Protein AF-A0A8D8QTE1-F1 (afdb_monomer)

Secondary structure (DSSP, 8-state):
------TTTTHHHHHHHHHHHHHHHHTTHHHHHHHHHTT---TT---TT---STT-EEEEE--SHHHHHHHHHHHHTT-SEEEEE-SS--TTHHHHTEEE--HHHHHHH-SEEEE-PPPSTTTTT-B-HHHHHHS-TT-EEEE-S-GGGB-HHHHHHHHHTTSSSEEEE-

Foldseek 3Di:
DDDDDPPQPCLLVLLVVQVVLVQCLLVVVVVQVVCVVVVNDDPPPPPVQRDALAQFEEEEEECDSNNLSNLVVSVVSNHNAAEYEDPDDDPSVVVSNYHYDDLLCRQQRGQEYEYDDEDDPVQFQCAPLNSLQNHQLNHEYEYPHDPRNHPVVSVVVCVVVSVYNYYGYD

Sequence (170 aa):
IRVGSVGDCQSDAVAEFNIGLAIAVSRRFQQARGLMLRGNWSPYHKYDDILSLNSATVGIVGLGNIGLATAHLLKAHKVSRIMYTSRQVKPEATDLGAELVPLDTLCTESDFIFITCALNKDTEGLVGRKQISLMKPSAILINTSRGGLIDQDALIEALRKKKIGGAGLD

Mean predicted aligned error: 3.77 Å

Solvent-accessible surface area (backbone atoms only — not comparable to full-atom values): 9285 Å² total; per-residue (Å²): 136,90,86,87,77,81,79,67,84,55,24,60,64,53,18,54,47,53,54,52,41,52,50,40,54,40,66,38,45,68,60,54,49,58,32,45,77,69,69,58,70,62,98,76,72,76,65,90,78,61,62,56,62,55,61,26,32,34,19,31,41,23,71,44,70,38,27,48,45,30,48,55,54,43,55,74,47,46,37,65,42,44,36,30,28,63,100,59,90,57,77,74,30,60,87,69,64,40,41,84,46,57,66,64,56,36,33,46,63,20,43,34,36,38,39,45,42,77,78,46,91,88,30,52,38,62,48,22,58,69,40,59,69,43,29,33,51,71,15,34,41,35,36,72,53,57,75,61,30,38,34,59,69,46,49,52,51,31,52,76,68,54,42,31,57,46,71,37,80,108

Structure (mmCIF, N/CA/C/O backbone):
data_AF-A0A8D8QTE1-F1
#
_entry.id   AF-A0A8D8QTE1-F1
#
loop_
_atom_site.group_PDB
_atom_site.id
_atom_site.type_symbol
_atom_site.label_atom_id
_atom_site.label_alt_id
_atom_site.label_comp_id
_atom_site.label_asym_id
_atom_site.label_entity_id
_atom_site.label_seq_id
_atom_site.pdbx_PDB_ins_code
_atom_site.Cartn_x
_atom_site.Cartn_y
_atom_site.Cartn_z
_atom_site.occupancy
_atom_site.B_iso_or_equiv
_atom_site.auth_seq_id
_atom_site.auth_comp_id
_atom_site.auth_asym_id
_atom_site.auth_atom_id
_atom_site.pdbx_PDB_model_num
ATOM 1 N N . ILE A 1 1 ? -4.760 -27.960 24.331 1.00 82.56 1 ILE A N 1
ATOM 2 C CA . ILE A 1 1 ? -3.592 -27.859 23.418 1.00 82.56 1 ILE A CA 1
ATOM 3 C C . ILE A 1 1 ? -3.032 -26.447 23.563 1.00 82.56 1 ILE A C 1
ATOM 5 O O . ILE A 1 1 ? -3.833 -25.522 23.596 1.00 82.56 1 ILE A O 1
ATOM 9 N N . ARG A 1 2 ? -1.714 -26.271 23.742 1.00 88.06 2 ARG A N 1
ATOM 10 C CA . ARG A 1 2 ? -1.080 -24.937 23.796 1.00 88.06 2 ARG A CA 1
ATOM 11 C C . ARG A 1 2 ? -0.681 -24.508 22.383 1.00 88.06 2 ARG A C 1
ATOM 13 O O . ARG A 1 2 ? -0.224 -25.349 21.617 1.00 88.06 2 ARG A O 1
ATOM 20 N N . VAL A 1 3 ? -0.856 -23.229 22.062 1.00 89.56 3 VAL A N 1
ATOM 21 C CA . VAL A 1 3 ? -0.505 -22.633 20.763 1.00 89.56 3 VAL A CA 1
ATOM 22 C C . VAL A 1 3 ? 0.523 -21.532 21.006 1.00 89.56 3 VAL A C 1
ATOM 24 O O . VAL A 1 3 ? 0.332 -20.712 21.901 1.00 89.56 3 VAL A O 1
ATOM 27 N N . GLY A 1 4 ? 1.613 -21.540 20.238 1.00 87.06 4 GLY A N 1
ATOM 28 C CA . GLY A 1 4 ? 2.661 -20.519 20.272 1.00 87.06 4 GLY A CA 1
ATOM 29 C C . GLY A 1 4 ? 2.748 -19.774 18.941 1.00 87.06 4 GLY A C 1
ATOM 30 O O . GLY A 1 4 ? 2.497 -20.357 17.889 1.00 87.06 4 GLY A O 1
ATOM 31 N N . SER A 1 5 ? 3.104 -18.493 19.002 1.00 88.69 5 SER A N 1
ATOM 32 C CA . SER A 1 5 ? 3.388 -17.636 17.848 1.00 88.69 5 SER A CA 1
ATOM 33 C C . SER A 1 5 ? 4.719 -16.926 18.077 1.00 88.69 5 SER A C 1
ATOM 35 O O . SER A 1 5 ? 5.081 -16.658 19.222 1.00 88.69 5 SER A O 1
ATOM 37 N N . VAL A 1 6 ? 5.428 -16.606 16.995 1.00 83.62 6 VAL A N 1
ATOM 38 C CA . VAL A 1 6 ? 6.679 -15.827 17.030 1.00 83.62 6 VAL A CA 1
ATOM 39 C C . VAL A 1 6 ? 6.448 -14.337 17.317 1.00 83.62 6 VAL A C 1
ATOM 41 O O . VAL A 1 6 ? 7.405 -13.591 17.502 1.00 83.62 6 VAL A O 1
ATOM 44 N N . GLY A 1 7 ? 5.182 -13.912 17.398 1.00 84.25 7 GLY A N 1
ATOM 45 C CA . GLY A 1 7 ? 4.810 -12.544 17.743 1.00 84.25 7 GLY A CA 1
ATOM 46 C C . GLY A 1 7 ? 5.399 -11.543 16.753 1.00 84.25 7 GLY A C 1
ATOM 47 O O . GLY A 1 7 ? 5.206 -11.676 15.545 1.00 84.25 7 GLY A O 1
ATOM 48 N N . ASP A 1 8 ? 6.131 -10.567 17.283 1.00 84.38 8 ASP A N 1
ATOM 49 C CA . ASP A 1 8 ? 6.482 -9.344 16.561 1.00 84.38 8 ASP A CA 1
ATOM 50 C C . ASP A 1 8 ? 7.909 -9.317 16.010 1.00 84.38 8 ASP A C 1
ATOM 52 O O . ASP A 1 8 ? 8.275 -8.345 15.351 1.00 84.38 8 ASP A O 1
ATOM 56 N N . CYS A 1 9 ? 8.710 -10.369 16.223 1.00 88.31 9 CYS A N 1
ATOM 57 C CA . CYS A 1 9 ? 10.136 -10.363 15.872 1.00 88.31 9 CYS A CA 1
ATOM 58 C C . CYS A 1 9 ? 10.414 -10.201 14.367 1.00 88.31 9 CYS A C 1
ATOM 60 O O . CYS A 1 9 ? 11.526 -9.852 13.989 1.00 88.31 9 CYS A O 1
ATOM 62 N N . GLN A 1 10 ? 9.407 -10.432 13.518 1.00 89.94 10 GLN A N 1
ATOM 63 C CA . GLN A 1 10 ? 9.507 -10.305 12.062 1.00 89.94 10 GLN A CA 1
ATOM 64 C C . GLN A 1 10 ? 8.997 -8.954 11.534 1.00 89.94 10 GLN A C 1
ATOM 66 O O . GLN A 1 10 ? 9.023 -8.736 10.324 1.00 89.94 10 GLN A O 1
ATOM 71 N N . SER A 1 11 ? 8.502 -8.060 12.400 1.00 94.25 11 SER A N 1
ATOM 72 C CA . SER A 1 11 ? 7.768 -6.864 11.958 1.00 94.25 11 SER A CA 1
ATOM 73 C C . SER A 1 11 ? 8.608 -5.939 11.079 1.00 94.25 11 SER A C 1
ATOM 75 O O . SER A 1 11 ? 8.130 -5.509 10.029 1.00 94.25 11 SER A O 1
ATOM 77 N N . ASP A 1 12 ? 9.863 -5.695 11.463 1.00 95.69 12 ASP A N 1
ATOM 78 C CA . ASP A 1 12 ? 10.775 -4.821 10.718 1.00 95.69 12 ASP A CA 1
ATOM 79 C C . ASP A 1 12 ? 11.162 -5.429 9.368 1.00 95.69 12 ASP A C 1
ATOM 81 O O . ASP A 1 12 ? 11.091 -4.754 8.345 1.00 95.69 12 ASP A O 1
ATOM 85 N N . ALA A 1 13 ? 11.464 -6.731 9.330 1.00 97.00 13 ALA A N 1
ATOM 86 C CA . ALA A 1 13 ? 11.806 -7.425 8.090 1.00 97.00 13 ALA A CA 1
ATOM 87 C C . ALA A 1 13 ? 10.652 -7.390 7.070 1.00 97.00 13 ALA A C 1
ATOM 89 O O . ALA A 1 13 ? 10.872 -7.153 5.882 1.00 97.00 13 ALA A O 1
ATOM 90 N N . VAL A 1 14 ? 9.406 -7.580 7.523 1.00 97.25 14 VAL A N 1
ATOM 91 C CA . VAL A 1 14 ? 8.227 -7.476 6.643 1.00 97.25 14 VAL A CA 1
ATOM 92 C C . VAL A 1 14 ? 7.987 -6.025 6.213 1.00 97.25 14 VAL A C 1
ATOM 94 O O . VAL A 1 14 ? 7.615 -5.776 5.066 1.00 97.25 14 VAL A O 1
ATOM 97 N N . ALA A 1 15 ? 8.230 -5.050 7.093 1.00 97.94 15 ALA A N 1
ATOM 98 C CA . ALA A 1 15 ? 8.129 -3.636 6.746 1.00 97.94 15 ALA A CA 1
ATOM 99 C C . ALA A 1 15 ? 9.162 -3.220 5.685 1.00 97.94 15 ALA A C 1
ATOM 101 O O . ALA A 1 15 ? 8.803 -2.552 4.717 1.00 97.94 15 ALA A O 1
ATOM 102 N N . GLU A 1 16 ? 10.416 -3.657 5.801 1.00 98.12 16 GLU A N 1
ATOM 103 C CA . GLU A 1 16 ? 11.439 -3.449 4.769 1.00 98.12 16 GLU A CA 1
ATOM 104 C C . GLU A 1 16 ? 11.025 -4.086 3.439 1.00 98.12 16 GLU A C 1
ATOM 106 O O . GLU A 1 16 ? 11.136 -3.465 2.375 1.00 98.12 16 GLU A O 1
ATOM 111 N N . PHE A 1 17 ? 10.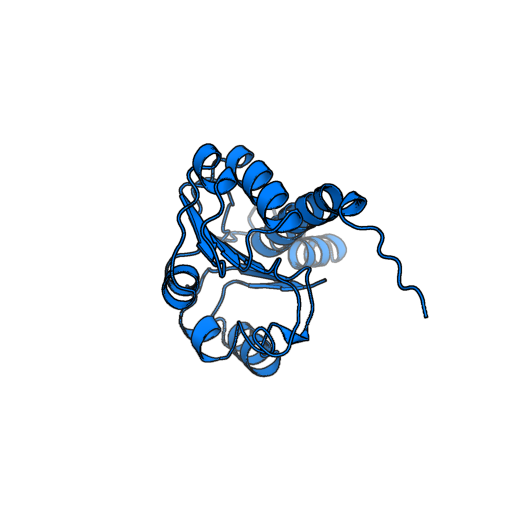475 -5.301 3.498 1.00 98.25 17 PHE A N 1
ATOM 112 C CA . PHE A 1 17 ? 9.985 -5.999 2.318 1.00 98.25 17 PHE A CA 1
ATOM 113 C C . PHE A 1 17 ? 8.816 -5.263 1.644 1.00 98.25 17 PHE A C 1
ATOM 115 O O . PHE A 1 17 ? 8.811 -5.138 0.420 1.00 98.25 17 PHE A O 1
ATOM 122 N N . ASN A 1 18 ? 7.879 -4.684 2.409 1.00 98.31 18 ASN A N 1
ATOM 123 C CA . ASN A 1 18 ? 6.807 -3.831 1.875 1.00 98.31 18 ASN A CA 1
ATOM 124 C C . ASN A 1 18 ? 7.366 -2.687 1.020 1.00 98.31 18 ASN A C 1
ATOM 126 O O . ASN A 1 18 ? 6.906 -2.461 -0.102 1.00 98.31 18 ASN A O 1
ATOM 130 N N . ILE A 1 19 ? 8.371 -1.975 1.538 1.00 98.31 19 ILE A N 1
ATOM 131 C CA . ILE A 1 19 ? 9.011 -0.861 0.831 1.00 98.31 19 ILE A CA 1
ATOM 132 C C . ILE A 1 19 ? 9.734 -1.359 -0.424 1.00 98.31 19 ILE A C 1
ATOM 134 O O . ILE A 1 19 ? 9.558 -0.793 -1.506 1.00 98.31 19 ILE A O 1
ATOM 138 N N . GLY A 1 20 ? 10.509 -2.440 -0.301 1.00 98.19 20 GLY A N 1
ATOM 139 C CA . GLY A 1 20 ? 11.224 -3.046 -1.422 1.00 98.19 20 GLY A CA 1
ATOM 140 C C . GLY A 1 20 ? 10.282 -3.479 -2.545 1.00 98.19 20 GLY A C 1
ATOM 141 O O . GLY A 1 20 ? 10.528 -3.168 -3.713 1.00 98.19 20 GLY A O 1
ATOM 142 N N . LEU A 1 21 ? 9.168 -4.125 -2.198 1.00 98.00 21 LEU A N 1
ATOM 143 C CA . LEU A 1 21 ? 8.158 -4.574 -3.150 1.00 98.00 21 LEU A CA 1
ATOM 144 C C . LEU A 1 21 ? 7.448 -3.392 -3.822 1.00 98.00 21 LEU A C 1
ATOM 146 O O . LEU A 1 21 ? 7.295 -3.392 -5.045 1.00 98.00 21 LEU A O 1
ATOM 150 N N . ALA A 1 22 ? 7.096 -2.349 -3.064 1.00 98.19 22 ALA A N 1
ATOM 151 C CA . ALA A 1 22 ? 6.515 -1.123 -3.612 1.00 98.19 22 ALA A CA 1
ATOM 152 C C . ALA A 1 22 ? 7.428 -0.465 -4.654 1.00 98.19 22 ALA A C 1
ATOM 154 O O . ALA A 1 22 ? 6.977 -0.137 -5.754 1.00 98.19 22 ALA A O 1
ATOM 155 N N . ILE A 1 23 ? 8.722 -0.334 -4.343 1.00 96.94 23 ILE A N 1
ATOM 156 C CA . ILE A 1 23 ? 9.723 0.223 -5.261 1.00 96.94 23 ILE A CA 1
ATOM 157 C C . ILE A 1 23 ? 9.901 -0.685 -6.482 1.00 96.94 23 ILE A C 1
ATOM 159 O O . ILE A 1 23 ? 9.948 -0.195 -7.610 1.00 96.94 23 ILE A O 1
ATOM 163 N N . ALA A 1 24 ? 9.981 -2.004 -6.289 1.00 96.56 24 ALA A N 1
ATOM 164 C CA . ALA A 1 24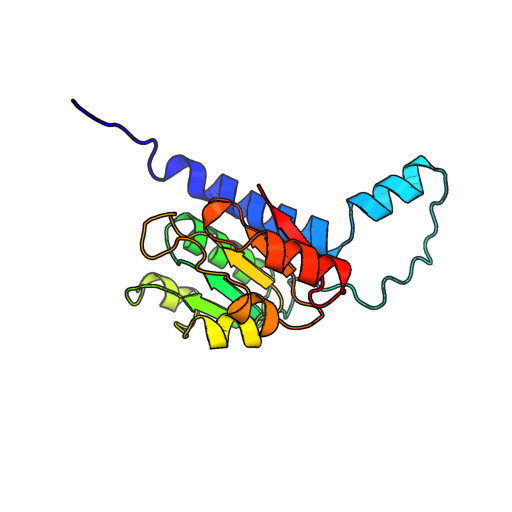 ? 10.180 -2.950 -7.383 1.00 96.56 24 ALA A CA 1
ATOM 165 C C . ALA A 1 24 ? 9.032 -2.908 -8.402 1.00 96.56 24 ALA A C 1
ATOM 167 O O . ALA A 1 24 ? 9.281 -2.940 -9.614 1.00 96.56 24 ALA A O 1
ATOM 168 N N . VAL A 1 25 ? 7.789 -2.796 -7.919 1.00 96.56 25 VAL A N 1
ATOM 169 C CA . VAL A 1 25 ? 6.598 -2.652 -8.765 1.00 96.56 25 VAL A CA 1
ATOM 170 C C . VAL A 1 25 ? 6.589 -1.283 -9.442 1.00 96.56 25 VAL A C 1
ATOM 172 O O . VAL A 1 25 ? 6.482 -1.218 -10.669 1.00 96.56 25 VAL A O 1
ATOM 175 N N . SER A 1 26 ? 6.772 -0.193 -8.689 1.00 94.75 26 SER A N 1
ATOM 176 C CA . SER A 1 26 ? 6.678 1.165 -9.243 1.00 94.75 26 SER A CA 1
ATOM 177 C C . SER A 1 26 ? 7.757 1.464 -10.285 1.00 94.75 26 SER A C 1
ATOM 179 O O . SER A 1 26 ? 7.506 2.140 -11.283 1.00 94.75 26 SER A O 1
ATOM 181 N N . ARG A 1 27 ? 8.955 0.900 -10.101 1.00 91.94 27 ARG A N 1
ATOM 182 C CA . ARG A 1 27 ? 10.101 1.048 -11.007 1.00 91.94 27 ARG A CA 1
ATOM 183 C C . ARG A 1 27 ? 10.197 -0.047 -12.064 1.00 91.94 27 ARG A C 1
ATOM 185 O O . ARG A 1 27 ? 11.176 -0.064 -12.812 1.00 91.94 27 ARG A O 1
ATOM 192 N N . ARG A 1 28 ? 9.206 -0.944 -12.150 1.00 91.44 28 ARG A N 1
ATOM 193 C CA . ARG A 1 28 ? 9.125 -2.003 -13.172 1.00 91.44 28 ARG A CA 1
ATOM 194 C C . ARG A 1 28 ? 10.403 -2.845 -13.248 1.00 91.44 28 ARG A C 1
ATOM 196 O O . ARG A 1 28 ? 10.913 -3.130 -14.335 1.00 91.44 28 ARG A O 1
ATOM 203 N N . PHE A 1 29 ? 10.949 -3.229 -12.090 1.00 92.56 29 PHE A N 1
ATOM 204 C CA . PHE A 1 29 ? 12.239 -3.927 -12.005 1.00 92.56 29 PHE A CA 1
ATOM 205 C C . PHE A 1 29 ? 12.267 -5.206 -12.842 1.00 92.56 29 PHE A C 1
ATOM 207 O O . PHE A 1 29 ? 13.255 -5.465 -13.528 1.00 92.56 29 PHE A O 1
ATOM 214 N N . GLN A 1 30 ? 11.180 -5.981 -12.847 1.00 91.56 30 GLN A N 1
ATOM 215 C CA . GLN A 1 30 ? 11.112 -7.224 -13.620 1.00 91.56 30 GLN A CA 1
ATOM 216 C C . GLN A 1 30 ? 11.143 -6.970 -15.131 1.00 91.56 30 GLN A C 1
ATOM 218 O O . GLN A 1 30 ? 11.870 -7.645 -15.861 1.00 91.56 30 GLN A O 1
ATOM 223 N N . GLN A 1 31 ? 10.412 -5.961 -15.607 1.00 89.81 31 GLN A N 1
ATOM 224 C CA . GLN A 1 31 ? 10.399 -5.574 -17.016 1.00 89.81 31 GLN A CA 1
ATOM 225 C C . GLN A 1 31 ? 11.771 -5.039 -17.441 1.00 89.81 31 GLN A C 1
ATOM 227 O O . GLN A 1 31 ? 12.315 -5.480 -18.455 1.00 89.81 31 GLN A O 1
ATOM 232 N N . ALA A 1 32 ? 12.360 -4.148 -16.638 1.00 89.06 32 ALA A N 1
ATOM 233 C CA . ALA A 1 32 ? 13.688 -3.592 -16.880 1.00 89.06 32 ALA A CA 1
ATOM 234 C C . ALA A 1 32 ? 14.767 -4.689 -16.917 1.00 89.06 32 ALA A C 1
ATOM 236 O O . ALA A 1 32 ? 15.563 -4.745 -17.856 1.00 89.06 32 ALA A O 1
ATOM 237 N N . ARG A 1 33 ? 14.741 -5.626 -15.959 1.00 91.69 33 ARG A N 1
ATOM 238 C CA . ARG A 1 33 ? 15.628 -6.797 -15.942 1.00 91.69 33 ARG A CA 1
ATOM 239 C C . ARG A 1 33 ? 15.452 -7.652 -17.197 1.00 91.69 33 ARG A C 1
ATOM 241 O O . ARG A 1 33 ? 16.442 -8.035 -17.812 1.00 91.69 33 ARG A O 1
ATOM 248 N N . GLY A 1 34 ? 14.214 -7.927 -17.606 1.00 91.31 34 GLY A N 1
ATOM 249 C CA . GLY A 1 34 ? 13.926 -8.711 -18.809 1.00 91.31 34 GLY A CA 1
ATOM 250 C C . GLY A 1 34 ? 14.400 -8.049 -20.108 1.00 91.31 34 GLY A C 1
ATOM 251 O O . GLY A 1 34 ? 14.772 -8.742 -21.053 1.00 91.31 34 GLY A O 1
ATOM 252 N N . LEU A 1 35 ? 14.404 -6.717 -20.186 1.00 89.19 35 LEU A N 1
ATOM 253 C CA . LEU A 1 35 ? 14.990 -5.983 -21.314 1.00 89.19 35 LEU A CA 1
ATOM 254 C C . LEU A 1 35 ? 16.517 -6.087 -21.314 1.00 89.19 35 LEU A C 1
ATOM 256 O O . LEU A 1 35 ? 17.102 -6.432 -22.339 1.00 89.19 35 LEU A O 1
ATOM 260 N N . MET A 1 36 ? 17.144 -5.882 -20.154 1.00 89.94 36 MET A N 1
ATOM 261 C CA . MET A 1 36 ? 18.597 -5.971 -19.996 1.00 89.94 36 MET A CA 1
ATOM 262 C C . MET A 1 36 ? 19.136 -7.361 -20.358 1.00 89.94 36 MET A C 1
ATOM 264 O O . MET A 1 36 ? 20.098 -7.467 -21.110 1.00 89.94 36 MET A O 1
ATOM 268 N N . LEU A 1 37 ? 18.476 -8.432 -19.901 1.00 92.81 37 LEU A N 1
ATOM 269 C CA . LEU A 1 37 ? 18.866 -9.812 -20.224 1.00 92.81 37 LEU A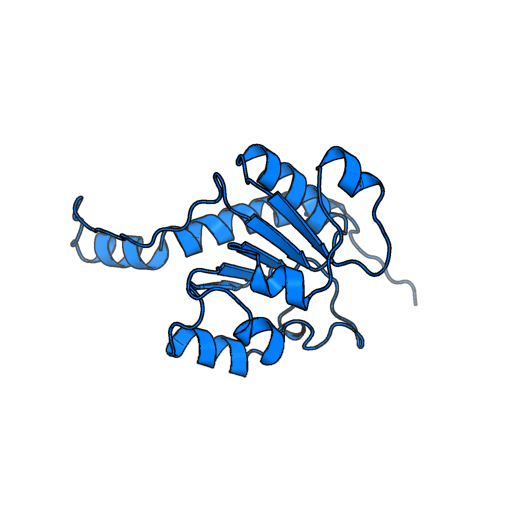 CA 1
ATOM 270 C C . LEU A 1 37 ? 18.750 -10.151 -21.718 1.00 92.81 37 LEU A C 1
ATOM 272 O O . LEU A 1 37 ? 19.405 -11.077 -22.183 1.00 92.81 37 LEU A O 1
ATOM 276 N N . ARG A 1 38 ? 17.936 -9.408 -22.475 1.00 93.62 38 ARG A N 1
ATOM 277 C CA . ARG A 1 38 ? 17.802 -9.548 -23.934 1.00 93.62 38 ARG A CA 1
ATOM 278 C C . ARG A 1 38 ? 18.753 -8.632 -24.713 1.00 93.62 38 ARG A C 1
ATOM 280 O O . ARG A 1 38 ? 18.599 -8.502 -25.919 1.00 93.62 38 ARG A O 1
ATOM 287 N N . GLY A 1 39 ? 19.693 -7.968 -24.034 1.00 92.06 39 GLY A N 1
ATOM 288 C CA . GLY A 1 39 ? 20.612 -7.001 -24.641 1.00 92.06 39 GLY A CA 1
ATOM 289 C C . GLY A 1 39 ? 19.976 -5.646 -24.970 1.00 92.06 39 GLY A C 1
ATOM 290 O O . GLY A 1 39 ? 20.648 -4.770 -25.502 1.00 92.06 39 GLY A O 1
ATOM 291 N N . ASN A 1 40 ? 18.706 -5.432 -24.615 1.00 86.94 40 ASN A N 1
ATOM 292 C CA . ASN A 1 40 ? 17.952 -4.217 -24.928 1.00 86.94 40 ASN A CA 1
ATOM 293 C C . ASN A 1 40 ? 18.077 -3.173 -23.809 1.00 86.94 40 ASN A C 1
ATOM 295 O O . ASN A 1 40 ? 17.078 -2.667 -23.289 1.00 86.94 40 ASN A O 1
ATOM 299 N N . TRP A 1 41 ? 19.306 -2.863 -23.399 1.00 84.31 41 TRP A N 1
ATOM 300 C CA . TRP A 1 41 ? 19.549 -1.753 -22.482 1.00 84.31 41 TRP A CA 1
ATOM 301 C C . TRP A 1 41 ? 19.443 -0.430 -23.245 1.00 84.31 41 TRP A C 1
ATOM 303 O O . TRP A 1 41 ? 20.153 -0.210 -24.222 1.00 84.31 41 TRP A O 1
ATOM 313 N N . SER A 1 42 ? 18.544 0.454 -22.809 1.00 76.94 42 SER A N 1
ATOM 314 C CA . SER A 1 42 ? 18.442 1.809 -23.356 1.00 76.94 42 SER A CA 1
ATOM 315 C C . SER A 1 42 ? 18.247 2.821 -22.228 1.00 76.94 42 SER A C 1
ATOM 317 O O . SER A 1 42 ? 17.347 2.626 -21.401 1.00 76.94 42 SER A O 1
ATOM 319 N N . PRO A 1 43 ? 19.038 3.911 -22.210 1.00 68.69 43 PRO A N 1
ATOM 320 C CA . PRO A 1 43 ? 18.878 5.005 -21.256 1.00 68.69 43 PRO A CA 1
ATOM 321 C C . PRO A 1 43 ? 17.615 5.842 -21.527 1.00 68.69 43 PRO A C 1
ATOM 323 O O . PRO A 1 43 ? 17.242 6.667 -20.700 1.00 68.69 43 PRO A O 1
ATOM 326 N N . TYR A 1 44 ? 16.935 5.617 -22.659 1.00 61.12 44 TYR A N 1
ATOM 327 C CA . TYR A 1 44 ? 15.757 6.369 -23.098 1.00 61.12 44 TYR A CA 1
ATOM 328 C C . TYR A 1 44 ? 14.432 5.639 -22.856 1.00 61.12 44 TYR A C 1
ATOM 330 O O . TYR A 1 44 ? 13.420 6.021 -23.444 1.00 61.12 44 TYR A O 1
ATOM 338 N N . HIS A 1 45 ? 14.404 4.595 -22.018 1.00 64.00 45 HIS A N 1
ATOM 339 C CA . HIS A 1 45 ? 13.135 4.014 -21.575 1.00 64.00 45 HIS A CA 1
ATOM 340 C C . HIS A 1 45 ? 12.379 5.038 -20.726 1.00 64.00 45 HIS A C 1
ATOM 342 O O . HIS A 1 45 ? 12.540 5.125 -19.510 1.00 64.00 45 HIS A O 1
ATOM 348 N N . LYS A 1 46 ? 11.558 5.832 -21.406 1.00 59.38 46 LYS A N 1
ATOM 349 C CA . LYS A 1 46 ? 10.619 6.763 -20.811 1.00 59.38 46 LYS A CA 1
ATOM 350 C C . LYS A 1 46 ? 9.452 5.974 -20.242 1.00 59.38 46 LYS A C 1
ATOM 352 O O . LYS A 1 46 ? 8.477 5.667 -20.920 1.00 59.38 46 LYS A O 1
ATOM 357 N N . TYR A 1 47 ? 9.590 5.587 -18.985 1.00 67.62 47 TYR A N 1
ATOM 358 C CA . TYR A 1 47 ? 8.429 5.305 -18.163 1.00 67.62 47 TYR A CA 1
ATOM 359 C C . TYR A 1 47 ? 7.924 6.656 -17.653 1.00 67.62 47 TYR A C 1
ATOM 361 O O . TYR A 1 47 ? 8.268 7.082 -16.552 1.00 67.62 47 TYR A O 1
ATOM 369 N N . ASP A 1 48 ? 7.177 7.363 -18.502 1.00 66.50 48 ASP A N 1
ATOM 370 C CA . ASP A 1 48 ? 6.639 8.698 -18.194 1.00 66.50 48 ASP A CA 1
ATOM 371 C C . ASP A 1 48 ? 5.622 8.668 -17.029 1.00 66.50 48 ASP A C 1
ATOM 373 O O . ASP A 1 48 ? 5.188 9.706 -16.542 1.00 66.50 48 ASP A O 1
ATOM 377 N N . ASP A 1 49 ? 5.270 7.469 -16.555 1.00 77.06 49 ASP A N 1
ATOM 378 C CA . ASP A 1 49 ? 4.278 7.170 -15.529 1.00 77.06 49 ASP A CA 1
ATOM 379 C C . ASP A 1 49 ? 4.862 6.483 -14.274 1.00 77.06 49 ASP A C 1
ATOM 381 O O . ASP A 1 49 ? 4.141 5.786 -13.557 1.00 77.06 49 ASP A O 1
ATOM 385 N N . ILE A 1 50 ? 6.161 6.650 -13.980 1.00 83.81 50 ILE A N 1
ATOM 386 C CA . ILE A 1 50 ? 6.747 6.115 -12.735 1.00 83.81 50 ILE A CA 1
ATOM 387 C C . ILE A 1 50 ? 6.182 6.846 -11.521 1.00 83.81 50 ILE A C 1
ATOM 389 O O . ILE A 1 50 ? 6.409 8.040 -11.322 1.00 83.81 50 ILE A O 1
ATOM 393 N N . LEU A 1 51 ? 5.569 6.072 -10.632 1.00 91.38 51 LEU A N 1
ATOM 394 C CA . LEU A 1 51 ? 5.192 6.525 -9.306 1.00 91.38 51 LEU A CA 1
ATOM 395 C C . LEU A 1 51 ? 6.375 6.393 -8.326 1.00 91.38 51 LEU A C 1
ATOM 397 O O . LEU A 1 51 ? 7.047 5.358 -8.259 1.00 91.38 51 LEU A O 1
ATOM 401 N N . SER A 1 52 ? 6.634 7.443 -7.550 1.00 94.00 52 SER A N 1
ATOM 402 C CA . SER A 1 52 ? 7.667 7.476 -6.506 1.00 94.00 52 SER A CA 1
ATOM 403 C C . SER A 1 52 ? 7.020 7.536 -5.130 1.00 94.00 52 SER A C 1
ATOM 405 O O . SER A 1 52 ? 5.979 8.160 -4.986 1.00 94.00 52 SER A O 1
ATOM 407 N N . LEU A 1 53 ? 7.649 6.939 -4.112 1.00 96.81 53 LEU A N 1
ATOM 408 C CA . LEU A 1 53 ? 7.208 7.091 -2.719 1.00 96.81 53 LEU A CA 1
ATOM 409 C C . LEU A 1 53 ? 7.364 8.537 -2.220 1.00 96.81 53 LEU A C 1
ATOM 411 O O . LEU A 1 53 ? 6.585 8.991 -1.389 1.00 96.81 53 LEU A O 1
ATOM 415 N N . ASN A 1 54 ? 8.348 9.279 -2.735 1.00 96.62 54 ASN A N 1
ATOM 416 C CA . ASN A 1 54 ? 8.510 10.685 -2.378 1.00 96.62 54 ASN A CA 1
ATOM 417 C C . ASN A 1 54 ? 7.272 11.473 -2.822 1.00 96.62 54 ASN A C 1
ATOM 419 O O . ASN A 1 54 ? 6.871 11.391 -3.982 1.00 96.62 54 ASN A O 1
ATOM 423 N N . SER A 1 55 ? 6.699 12.244 -1.897 1.00 96.81 55 SER A N 1
ATOM 424 C CA . SER A 1 55 ? 5.492 13.052 -2.082 1.00 96.81 55 SER A CA 1
ATOM 425 C C . SER A 1 55 ? 4.214 12.255 -2.385 1.00 96.81 55 SER A C 1
ATOM 427 O O . SER A 1 55 ? 3.166 12.863 -2.603 1.00 96.81 55 SER A O 1
ATOM 429 N N . ALA A 1 56 ? 4.249 10.920 -2.337 1.00 98.19 56 ALA A N 1
ATOM 430 C CA . ALA A 1 56 ? 3.059 10.095 -2.525 1.00 98.19 56 ALA A CA 1
ATOM 431 C C . ALA A 1 56 ? 2.116 10.161 -1.320 1.00 98.19 56 ALA A C 1
ATOM 433 O O . ALA A 1 56 ? 2.556 10.278 -0.175 1.00 98.19 56 ALA A O 1
ATOM 434 N N . THR A 1 57 ? 0.820 10.017 -1.584 1.00 98.62 57 THR A N 1
ATOM 435 C CA . THR A 1 57 ? -0.179 9.701 -0.562 1.00 98.62 57 THR A CA 1
ATOM 436 C C . THR A 1 57 ? -0.218 8.190 -0.366 1.00 98.62 57 THR A C 1
ATOM 438 O O . THR A 1 57 ? -0.407 7.438 -1.323 1.00 98.62 57 THR A O 1
ATOM 441 N N . VAL A 1 58 ? -0.057 7.720 0.866 1.00 98.69 58 VAL A N 1
ATOM 442 C CA . VAL A 1 58 ? 0.011 6.285 1.174 1.00 98.69 58 VAL A CA 1
ATOM 443 C C . VAL A 1 58 ? -1.100 5.875 2.127 1.00 98.69 58 VAL A C 1
ATOM 445 O O . VAL A 1 58 ? -1.443 6.608 3.051 1.00 98.69 58 VAL A O 1
ATOM 448 N N . GLY A 1 59 ? -1.677 4.705 1.883 1.00 98.75 59 GLY A N 1
ATOM 449 C CA . GLY A 1 59 ? -2.753 4.127 2.674 1.00 98.75 59 GLY A CA 1
ATOM 450 C C . GLY A 1 59 ? -2.335 2.792 3.268 1.00 98.75 59 GLY A C 1
ATOM 451 O O . GLY A 1 59 ? -1.865 1.918 2.547 1.00 98.75 59 GLY A O 1
ATOM 452 N N . ILE A 1 60 ? -2.516 2.613 4.573 1.00 98.69 60 ILE A N 1
ATOM 453 C CA . ILE A 1 60 ? -2.169 1.382 5.291 1.00 98.69 60 ILE A CA 1
ATOM 454 C C . ILE A 1 60 ? -3.442 0.716 5.824 1.00 98.69 60 ILE A C 1
ATOM 456 O O . ILE A 1 60 ? -4.094 1.201 6.752 1.00 98.69 60 ILE A O 1
ATOM 460 N N . VAL A 1 61 ? -3.795 -0.432 5.249 1.00 98.25 61 VAL A N 1
ATOM 461 C CA . VAL A 1 61 ? -4.932 -1.246 5.682 1.00 98.25 61 VAL A CA 1
ATOM 462 C C . VAL A 1 61 ? -4.495 -2.127 6.850 1.00 98.25 61 VAL A C 1
ATOM 464 O O . VAL A 1 61 ? -3.900 -3.191 6.666 1.00 98.25 61 VAL A O 1
ATOM 467 N N . GLY A 1 62 ? -4.801 -1.657 8.061 1.00 95.75 62 GLY A N 1
ATOM 468 C CA . GLY A 1 62 ? -4.442 -2.276 9.334 1.00 95.75 62 GLY A CA 1
ATOM 469 C C . GLY A 1 62 ? -3.158 -1.702 9.919 1.00 95.75 62 GLY A C 1
ATOM 470 O O . GLY A 1 62 ? -2.074 -2.057 9.496 1.00 95.75 62 GLY A O 1
ATOM 471 N N . LEU A 1 63 ? -3.261 -0.867 10.951 1.00 95.94 63 LEU A N 1
ATOM 472 C CA . LEU A 1 63 ? -2.090 -0.277 11.610 1.00 95.94 63 LEU A CA 1
ATOM 473 C C . LEU A 1 63 ? -1.684 -1.082 12.862 1.00 95.94 63 LEU A C 1
ATOM 475 O O . LEU A 1 63 ? -1.843 -0.629 13.995 1.00 95.94 63 LEU A O 1
ATOM 479 N N . GLY A 1 64 ? -1.270 -2.337 12.649 1.00 94.12 64 GLY A N 1
ATOM 480 C CA . GLY A 1 64 ? -0.627 -3.188 13.667 1.00 94.12 64 GLY A CA 1
ATOM 481 C C . GLY A 1 64 ? 0.894 -2.993 13.693 1.00 94.12 64 GLY A C 1
ATOM 482 O O . GLY A 1 64 ? 1.386 -2.034 13.112 1.00 94.12 64 GLY A O 1
ATOM 483 N N . ASN A 1 65 ? 1.653 -3.916 14.289 1.00 95.19 65 ASN A N 1
ATOM 484 C CA . ASN A 1 65 ? 3.115 -3.780 14.416 1.00 95.19 65 ASN A CA 1
ATOM 485 C C . ASN A 1 65 ? 3.830 -3.636 13.058 1.00 95.19 65 ASN A C 1
ATOM 487 O O . ASN A 1 65 ? 4.594 -2.695 12.862 1.00 95.19 65 ASN A O 1
ATOM 491 N N . ILE A 1 66 ? 3.492 -4.48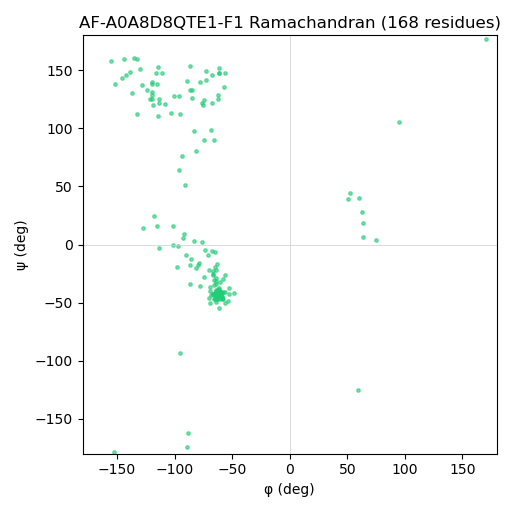2 12.077 1.00 96.81 66 ILE A N 1
ATOM 492 C CA . ILE A 1 66 ? 4.022 -4.382 10.702 1.00 96.81 66 ILE A CA 1
ATOM 493 C C . ILE A 1 66 ? 3.591 -3.068 10.034 1.00 96.81 66 ILE A C 1
ATOM 495 O O . ILE A 1 66 ? 4.401 -2.399 9.393 1.00 96.81 66 ILE A O 1
ATOM 499 N N . GLY A 1 67 ? 2.320 -2.682 10.179 1.00 97.00 67 GLY A N 1
ATOM 500 C CA . GLY A 1 67 ? 1.789 -1.444 9.603 1.00 97.00 67 GLY A CA 1
ATOM 501 C C . GLY A 1 67 ? 2.462 -0.197 10.180 1.00 97.00 67 GLY A C 1
ATOM 502 O O . GLY A 1 67 ? 2.811 0.711 9.430 1.00 97.00 67 GLY A O 1
ATOM 503 N N . LEU A 1 68 ? 2.712 -0.176 11.492 1.00 96.44 68 LEU A N 1
ATOM 504 C CA . LEU A 1 68 ? 3.448 0.888 12.174 1.00 96.44 68 LEU A CA 1
ATOM 505 C C . LEU A 1 68 ? 4.899 0.951 11.698 1.00 96.44 68 LEU A C 1
ATOM 507 O O . LEU A 1 68 ? 5.349 2.025 11.308 1.00 96.44 68 LEU A O 1
ATOM 511 N N . ALA A 1 69 ? 5.620 -0.172 11.669 1.00 97.12 69 ALA A N 1
ATOM 512 C CA . ALA A 1 69 ? 6.991 -0.215 11.157 1.00 97.12 69 ALA A CA 1
ATOM 513 C C . ALA A 1 69 ? 7.059 0.260 9.691 1.00 97.12 69 ALA A C 1
ATOM 515 O O . ALA A 1 69 ? 7.893 1.091 9.331 1.00 97.12 69 ALA A O 1
ATOM 516 N N . THR A 1 70 ? 6.098 -0.159 8.861 1.00 98.31 70 THR A N 1
ATOM 517 C CA . THR A 1 70 ? 5.976 0.297 7.466 1.00 98.31 70 THR A CA 1
ATOM 518 C C . THR A 1 70 ? 5.741 1.811 7.395 1.00 98.31 70 THR A C 1
ATOM 520 O O . THR A 1 70 ? 6.394 2.497 6.611 1.00 98.31 70 THR A O 1
ATOM 523 N N . ALA A 1 71 ? 4.866 2.368 8.237 1.00 98.00 71 ALA A N 1
ATOM 524 C CA . ALA A 1 71 ? 4.602 3.806 8.291 1.00 98.00 71 ALA A CA 1
ATOM 525 C C . ALA A 1 71 ? 5.845 4.631 8.678 1.00 98.00 71 ALA A C 1
ATOM 527 O O . ALA A 1 71 ? 6.075 5.694 8.098 1.00 98.00 71 ALA A O 1
ATOM 528 N N . HIS A 1 72 ? 6.675 4.134 9.603 1.00 97.44 72 HIS A N 1
ATOM 529 C CA . HIS A 1 72 ? 7.943 4.778 9.967 1.00 97.44 72 HIS A CA 1
ATOM 530 C C . HIS A 1 72 ? 8.893 4.871 8.766 1.00 97.44 72 HIS A C 1
ATOM 532 O O . HIS A 1 72 ? 9.436 5.944 8.487 1.00 97.44 72 HIS A O 1
ATOM 538 N N . LEU A 1 73 ? 9.047 3.778 8.011 1.00 98.12 73 LEU A N 1
ATOM 539 C CA . LEU A 1 73 ? 9.871 3.769 6.801 1.00 98.12 73 LEU A CA 1
ATOM 540 C C . LEU A 1 73 ? 9.295 4.696 5.719 1.00 98.12 73 LEU A C 1
ATOM 542 O O . LEU A 1 73 ? 10.031 5.467 5.104 1.00 98.12 73 LEU A O 1
ATOM 546 N N . LEU A 1 74 ? 7.973 4.694 5.523 1.00 97.94 74 LEU A N 1
ATOM 547 C CA . LEU A 1 74 ? 7.302 5.586 4.570 1.00 97.94 74 LEU A CA 1
ATOM 548 C C . LEU A 1 74 ? 7.538 7.066 4.903 1.00 97.94 74 LEU A C 1
ATOM 550 O O . LEU A 1 74 ? 7.842 7.855 4.006 1.00 97.94 74 LEU A O 1
ATOM 554 N N . LYS A 1 75 ? 7.496 7.443 6.187 1.00 96.75 75 LYS A N 1
ATOM 555 C CA . LYS A 1 75 ? 7.835 8.801 6.638 1.00 96.75 75 LYS A CA 1
ATOM 556 C C . LYS A 1 75 ? 9.272 9.179 6.261 1.00 96.75 75 LYS A C 1
ATOM 558 O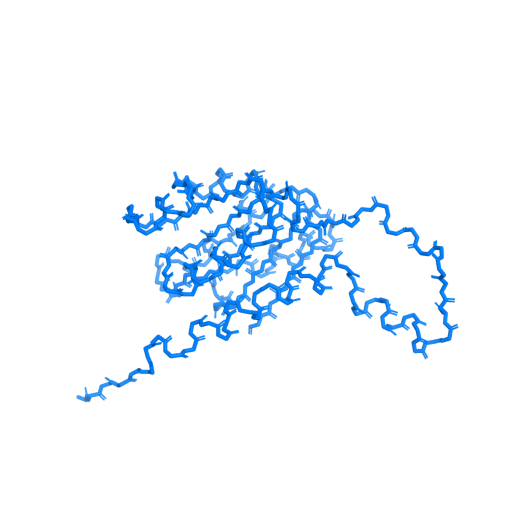 O . LYS A 1 75 ? 9.500 10.279 5.756 1.00 96.75 75 LYS A O 1
ATOM 563 N N . ALA A 1 76 ? 10.231 8.262 6.414 1.00 96.69 76 ALA A N 1
ATOM 564 C CA . ALA A 1 76 ? 11.620 8.475 5.991 1.00 96.69 76 ALA A CA 1
ATOM 565 C C . ALA A 1 76 ? 11.764 8.652 4.463 1.00 96.69 76 ALA A C 1
ATOM 567 O O . ALA A 1 76 ? 12.627 9.403 4.002 1.00 96.69 76 ALA A O 1
ATOM 568 N N . HIS A 1 77 ? 10.870 8.047 3.674 1.00 97.38 77 HIS A N 1
ATOM 569 C CA . HIS A 1 77 ? 10.771 8.245 2.223 1.00 97.38 77 HIS A CA 1
ATOM 570 C C . HIS A 1 77 ? 10.122 9.574 1.797 1.00 97.38 77 HIS A C 1
ATOM 572 O O . HIS A 1 77 ? 10.019 9.833 0.595 1.00 97.38 77 HIS A O 1
ATOM 578 N N . LYS A 1 78 ? 9.749 10.444 2.747 1.00 97.19 78 LYS A N 1
ATOM 579 C CA . LYS A 1 78 ? 9.152 11.767 2.492 1.00 97.19 78 LYS A CA 1
ATOM 580 C C . LYS A 1 78 ? 7.835 11.678 1.715 1.00 97.19 78 LYS A C 1
ATOM 582 O O . LYS A 1 78 ? 7.595 12.470 0.803 1.00 97.19 78 LYS A O 1
ATOM 587 N N . VAL A 1 79 ? 6.999 10.695 2.050 1.00 98.12 79 VAL A N 1
ATOM 588 C CA . VAL A 1 79 ? 5.594 10.656 1.6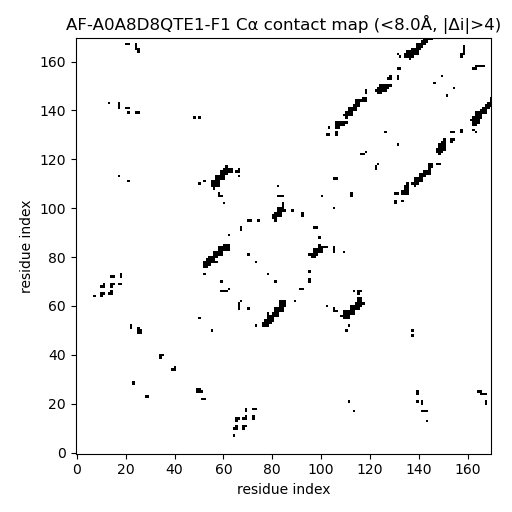09 1.00 98.12 79 VAL A CA 1
ATOM 589 C C . VAL A 1 79 ? 4.881 11.940 2.043 1.00 98.12 79 VAL A C 1
ATOM 591 O O . VAL A 1 79 ? 5.220 12.520 3.075 1.00 98.12 79 VAL A O 1
ATOM 594 N N . SER A 1 80 ? 3.911 12.406 1.258 1.00 97.75 80 SER A N 1
ATOM 595 C CA . SER A 1 80 ? 3.189 13.650 1.561 1.00 97.75 80 SER A CA 1
ATOM 596 C C . SER A 1 80 ? 2.136 13.456 2.647 1.00 97.75 80 SER A C 1
ATOM 598 O O . SER A 1 80 ? 1.931 14.347 3.468 1.00 97.75 80 SER A O 1
ATOM 600 N N . ARG A 1 81 ? 1.478 12.293 2.660 1.00 98.25 81 ARG A N 1
ATOM 601 C CA . ARG A 1 81 ? 0.395 11.979 3.593 1.00 98.25 81 ARG A CA 1
ATOM 602 C C . ARG A 1 81 ? 0.319 10.485 3.864 1.00 98.25 81 ARG A C 1
ATOM 604 O O . ARG A 1 81 ? 0.412 9.689 2.930 1.00 98.25 81 ARG A O 1
ATOM 611 N N . ILE A 1 82 ? 0.106 10.122 5.128 1.00 98.50 82 ILE A N 1
ATOM 612 C CA . ILE A 1 82 ? -0.110 8.742 5.572 1.00 98.50 82 ILE A CA 1
ATOM 613 C C . ILE A 1 82 ? -1.546 8.625 6.080 1.00 98.50 82 ILE A C 1
ATOM 615 O O . ILE A 1 82 ? -1.946 9.322 7.005 1.00 98.50 82 ILE A O 1
ATOM 619 N N . MET A 1 83 ? -2.315 7.722 5.489 1.00 98.62 83 MET A N 1
ATOM 620 C CA . MET A 1 83 ? -3.650 7.348 5.942 1.00 98.62 83 MET A CA 1
ATOM 621 C C . MET A 1 83 ? -3.644 5.899 6.407 1.00 98.62 83 MET A C 1
ATOM 623 O O . MET A 1 83 ? -2.875 5.078 5.904 1.00 98.62 83 MET A O 1
ATOM 627 N N . TYR A 1 84 ? -4.533 5.551 7.327 1.00 98.50 84 TYR A N 1
ATOM 628 C CA . TYR A 1 84 ? -4.712 4.168 7.741 1.00 98.50 84 TYR A CA 1
ATOM 629 C C . TYR A 1 84 ? -6.167 3.831 8.038 1.00 98.50 84 TYR A C 1
ATOM 631 O O . TYR A 1 84 ? -6.983 4.700 8.335 1.00 98.50 84 TYR A O 1
ATOM 639 N N . THR A 1 85 ? -6.474 2.535 8.007 1.00 96.81 85 THR A N 1
ATOM 640 C CA . THR A 1 85 ? -7.730 1.983 8.527 1.00 96.81 85 THR A CA 1
ATOM 641 C C . THR A 1 85 ? -7.441 1.067 9.708 1.00 96.81 85 THR A C 1
ATOM 643 O O . THR A 1 85 ? -6.520 0.247 9.668 1.00 96.81 85 THR A O 1
ATOM 646 N N . SER A 1 86 ? -8.257 1.150 10.751 1.00 92.62 86 SER A N 1
ATOM 647 C CA . SER A 1 86 ? -8.190 0.276 11.922 1.00 92.62 86 SER A CA 1
ATOM 648 C C . SER A 1 86 ? -9.558 0.225 12.600 1.00 92.62 86 SER A C 1
ATOM 650 O O . SER A 1 86 ? -10.359 1.144 12.457 1.00 92.62 86 SER A O 1
ATOM 652 N N . ARG A 1 87 ? -9.817 -0.832 13.378 1.00 87.50 87 ARG A N 1
ATOM 653 C CA . ARG A 1 87 ? -11.025 -0.933 14.223 1.00 87.50 87 ARG A CA 1
ATOM 654 C C . ARG A 1 87 ? -11.036 0.091 15.360 1.00 87.50 87 ARG A C 1
ATOM 656 O O . ARG A 1 87 ? -12.090 0.420 15.884 1.00 87.50 87 ARG A O 1
ATOM 663 N N . GLN A 1 88 ? -9.855 0.539 15.772 1.00 88.31 88 GLN A N 1
ATOM 664 C CA . GLN A 1 88 ? -9.651 1.488 16.862 1.00 88.31 88 GLN A CA 1
ATOM 665 C C . GLN A 1 88 ? -8.568 2.488 16.470 1.00 88.31 88 GLN A C 1
ATOM 667 O O . GLN A 1 88 ? -7.623 2.126 15.758 1.00 88.31 88 GLN A O 1
ATOM 672 N N . VAL A 1 89 ? -8.693 3.716 16.970 1.00 89.94 89 VAL A N 1
ATOM 673 C CA . VAL A 1 89 ? -7.648 4.739 16.864 1.00 89.94 89 VAL A CA 1
ATOM 674 C C . VAL A 1 89 ? -6.362 4.202 17.489 1.00 89.94 89 VAL A C 1
ATOM 676 O O . VAL A 1 89 ? -6.394 3.577 18.549 1.00 89.94 89 VAL A O 1
ATOM 679 N N . LYS A 1 90 ? -5.239 4.421 16.809 1.00 90.94 90 LYS A N 1
ATOM 680 C CA . LYS A 1 90 ? -3.909 4.020 17.267 1.00 90.94 90 LYS A CA 1
ATOM 681 C C . LYS A 1 90 ? -3.165 5.241 17.801 1.00 90.94 90 LYS A C 1
ATOM 683 O O . LYS A 1 90 ? -2.885 6.132 17.001 1.00 90.94 90 LYS A O 1
ATOM 688 N N . PRO A 1 91 ? -2.864 5.322 19.108 1.00 90.69 91 PRO A N 1
ATOM 689 C CA . PRO A 1 91 ? -2.097 6.435 19.667 1.00 90.69 91 PRO A CA 1
ATOM 690 C C . PRO A 1 91 ? -0.769 6.672 18.935 1.00 90.69 91 PRO A C 1
ATOM 692 O O . PRO A 1 91 ? -0.417 7.817 18.660 1.00 90.69 91 PRO A O 1
ATOM 695 N N . GLU A 1 92 ? -0.105 5.591 18.523 1.00 90.81 92 GLU A N 1
ATOM 696 C CA . GLU A 1 92 ? 1.179 5.579 17.813 1.00 90.81 92 GLU A CA 1
ATOM 697 C C . GLU A 1 92 ? 1.097 6.220 16.415 1.00 90.81 92 GLU A C 1
ATOM 699 O O . GLU A 1 92 ? 2.108 6.636 15.853 1.00 90.81 92 GLU A O 1
ATOM 704 N N . ALA A 1 93 ? -0.108 6.341 15.844 1.00 90.50 93 ALA A N 1
ATOM 705 C CA . ALA A 1 93 ? -0.323 7.031 14.574 1.00 90.50 93 ALA A CA 1
ATOM 706 C C . ALA A 1 93 ? -0.052 8.542 14.673 1.00 90.50 93 ALA A C 1
ATOM 708 O O . ALA A 1 93 ? 0.299 9.168 13.672 1.00 90.50 93 ALA A O 1
ATOM 709 N N . THR A 1 94 ? -0.195 9.122 15.870 1.00 88.94 94 THR A N 1
ATOM 710 C CA . THR A 1 94 ? -0.061 10.569 16.103 1.00 88.94 94 THR A CA 1
ATOM 711 C C . THR A 1 94 ? 1.352 11.054 15.787 1.00 88.94 94 THR A C 1
ATOM 713 O O . THR A 1 94 ? 1.518 12.012 15.034 1.00 88.94 94 THR A O 1
ATOM 716 N N . ASP A 1 95 ? 2.375 10.341 16.262 1.00 89.44 95 ASP A N 1
ATOM 717 C CA . ASP A 1 95 ? 3.786 10.693 16.039 1.00 89.44 95 ASP A CA 1
ATOM 718 C C . ASP A 1 95 ? 4.193 10.566 14.561 1.00 89.44 95 ASP A C 1
ATOM 720 O O . ASP A 1 95 ? 5.135 11.205 14.073 1.00 89.44 95 ASP A O 1
ATOM 724 N N . LEU A 1 96 ? 3.451 9.754 13.810 1.00 92.44 96 LEU A N 1
ATOM 725 C CA . LEU A 1 96 ? 3.620 9.559 12.376 1.00 92.44 96 LEU A CA 1
ATOM 726 C C . LEU A 1 96 ? 2.860 10.595 11.539 1.00 92.44 96 LEU A C 1
ATOM 728 O O . LEU A 1 96 ? 3.123 10.689 10.341 1.00 92.44 96 LEU A O 1
ATOM 732 N N . GLY A 1 97 ? 1.959 11.376 12.146 1.00 93.75 97 GLY A N 1
ATOM 733 C CA . GLY A 1 97 ? 1.015 12.226 11.418 1.00 93.75 97 GLY A CA 1
ATOM 734 C C . GLY A 1 97 ? 0.053 11.410 10.549 1.00 93.75 97 GLY A C 1
ATOM 735 O O . GLY A 1 97 ? -0.366 11.882 9.497 1.00 93.75 97 GLY A O 1
ATOM 736 N N . ALA A 1 98 ? -0.232 10.163 10.941 1.00 96.75 98 ALA A N 1
ATOM 737 C CA . ALA A 1 98 ? -1.080 9.261 10.177 1.00 96.75 98 ALA A CA 1
ATOM 738 C C . ALA A 1 98 ? -2.562 9.453 10.530 1.00 96.75 98 ALA A C 1
ATOM 740 O O . ALA A 1 98 ? -2.948 9.474 11.699 1.00 96.75 98 ALA A O 1
ATOM 741 N N . GLU A 1 99 ? -3.408 9.547 9.508 1.00 97.06 99 GLU A N 1
ATOM 742 C CA . GLU A 1 99 ? -4.831 9.864 9.652 1.00 97.06 99 GLU A CA 1
ATOM 743 C C . GLU A 1 99 ? -5.701 8.606 9.557 1.00 97.06 99 GLU A C 1
ATOM 745 O O . GLU A 1 99 ? -5.600 7.840 8.596 1.00 97.06 99 GLU A O 1
ATOM 750 N N . LEU A 1 100 ? -6.587 8.391 10.537 1.00 97.56 100 LEU A N 1
ATOM 751 C CA . LEU A 1 100 ? -7.584 7.321 10.466 1.00 97.56 100 LEU A CA 1
ATOM 752 C C . LEU A 1 100 ? -8.696 7.730 9.496 1.00 97.56 100 LEU A C 1
ATOM 754 O O . LEU A 1 100 ? -9.396 8.710 9.742 1.00 97.56 100 LEU A O 1
ATOM 758 N N . VAL A 1 101 ? -8.898 6.950 8.437 1.00 98.19 101 VAL A N 1
ATOM 759 C CA . VAL A 1 101 ? -9.929 7.204 7.421 1.00 98.19 101 VAL A CA 1
ATOM 760 C C . VAL A 1 101 ? -10.723 5.929 7.102 1.00 98.19 101 VAL A C 1
ATOM 762 O O . VAL A 1 101 ? -10.242 4.821 7.357 1.00 98.19 101 VAL A O 1
ATOM 765 N N . PRO A 1 102 ? -11.937 6.038 6.531 1.00 98.06 102 PRO A N 1
ATOM 766 C CA . PRO A 1 102 ? -12.654 4.888 5.982 1.00 98.06 102 PRO A CA 1
ATOM 767 C C . PRO A 1 102 ? -11.882 4.212 4.838 1.00 98.06 102 PRO A C 1
ATOM 769 O O . PRO A 1 102 ? -11.161 4.871 4.090 1.00 98.06 102 PRO A O 1
ATOM 772 N N . LEU A 1 103 ? -12.086 2.903 4.650 1.00 98.44 103 LEU A N 1
ATOM 773 C CA . LEU A 1 103 ? -11.387 2.128 3.614 1.00 98.44 103 LEU A CA 1
ATOM 774 C C . LEU A 1 103 ? -11.621 2.675 2.201 1.00 98.44 103 LEU A C 1
ATOM 776 O O . LEU A 1 103 ? -10.686 2.759 1.416 1.00 98.44 103 LEU A O 1
ATOM 780 N N . ASP A 1 104 ? -12.846 3.092 1.890 1.00 98.62 104 ASP A N 1
ATOM 781 C CA . ASP A 1 104 ? -13.172 3.651 0.575 1.00 98.62 104 ASP A CA 1
ATOM 782 C C . ASP A 1 104 ? -12.412 4.966 0.308 1.00 98.62 104 ASP A C 1
ATOM 784 O O . ASP A 1 104 ? -11.901 5.169 -0.795 1.00 98.62 104 ASP A O 1
ATOM 788 N N . THR A 1 105 ? -12.277 5.829 1.324 1.00 98.75 105 THR A N 1
ATOM 789 C CA . THR A 1 105 ? -11.465 7.057 1.261 1.00 98.75 105 THR A CA 1
ATOM 790 C C . THR A 1 105 ? -9.994 6.718 1.045 1.00 98.75 105 THR A C 1
ATOM 792 O O . THR A 1 105 ? -9.365 7.268 0.144 1.00 98.75 105 THR A O 1
ATOM 795 N N . LEU A 1 106 ? -9.470 5.751 1.808 1.00 98.75 106 LEU A N 1
ATOM 796 C CA . LEU A 1 106 ? -8.098 5.266 1.664 1.00 98.75 106 LEU A CA 1
ATOM 797 C C . LEU A 1 106 ? -7.835 4.784 0.232 1.00 98.75 106 LEU A C 1
ATOM 799 O O . LEU A 1 106 ? -6.883 5.228 -0.400 1.00 98.75 106 LEU A O 1
ATOM 803 N N . CYS A 1 107 ? -8.708 3.932 -0.313 1.00 98.69 107 CYS A N 1
ATOM 804 C CA . CYS A 1 107 ? -8.566 3.428 -1.677 1.00 98.69 107 CYS A CA 1
ATOM 805 C C . CYS A 1 107 ? -8.617 4.540 -2.731 1.00 98.69 107 CYS A C 1
ATOM 807 O O . CYS A 1 107 ? -7.850 4.495 -3.687 1.00 98.69 107 CYS A O 1
ATOM 809 N N . THR A 1 108 ? -9.481 5.538 -2.545 1.00 98.75 108 THR A N 1
ATOM 810 C CA . THR A 1 108 ? -9.657 6.648 -3.495 1.00 98.75 108 THR A CA 1
ATOM 811 C C . THR A 1 108 ? -8.446 7.584 -3.531 1.00 98.75 108 THR A C 1
ATOM 813 O O . THR A 1 108 ? -8.034 8.057 -4.592 1.00 98.75 108 THR A O 1
ATOM 816 N N . GLU A 1 109 ? -7.863 7.873 -2.369 1.00 98.62 109 GLU A N 1
ATOM 817 C CA . GLU A 1 109 ? -6.880 8.950 -2.221 1.00 98.62 109 GLU A CA 1
ATOM 818 C C . GLU A 1 109 ? -5.423 8.466 -2.258 1.00 98.62 109 GLU A C 1
ATOM 820 O O . GLU A 1 109 ? -4.524 9.260 -2.546 1.00 98.62 109 GLU A O 1
ATOM 825 N N . SER A 1 110 ? -5.161 7.178 -2.027 1.00 98.81 110 SER A N 1
ATOM 826 C CA . SER A 1 110 ? -3.806 6.622 -2.010 1.00 98.81 110 SER A CA 1
ATOM 827 C C . SER A 1 110 ? -3.203 6.384 -3.397 1.00 98.81 110 SER A C 1
ATOM 829 O O . SER A 1 110 ? -3.844 5.872 -4.311 1.00 98.81 110 SER A O 1
ATOM 831 N N . ASP A 1 111 ? -1.916 6.698 -3.518 1.00 98.62 111 ASP A N 1
ATOM 832 C CA . ASP A 1 111 ? -1.052 6.286 -4.624 1.00 98.62 111 ASP A CA 1
ATOM 833 C C . ASP A 1 111 ? -0.426 4.907 -4.349 1.00 98.62 111 ASP A C 1
ATOM 835 O O . ASP A 1 111 ? -0.269 4.096 -5.258 1.00 98.62 111 ASP A O 1
ATOM 839 N N . PHE A 1 112 ? -0.121 4.603 -3.083 1.00 98.81 112 PHE A N 1
ATOM 840 C CA . PHE A 1 112 ? 0.282 3.265 -2.639 1.00 98.81 112 PHE A CA 1
ATOM 841 C C . PHE A 1 112 ? -0.632 2.779 -1.524 1.00 98.81 112 PHE A C 1
ATOM 843 O O . PHE A 1 112 ? -0.871 3.507 -0.561 1.00 98.81 112 PHE A O 1
ATOM 850 N N . ILE A 1 113 ? -1.103 1.540 -1.629 1.00 98.81 113 ILE A N 1
ATOM 851 C CA . ILE A 1 113 ? -1.953 0.901 -0.622 1.00 98.81 113 ILE A CA 1
ATOM 852 C C . ILE A 1 113 ? -1.231 -0.334 -0.094 1.00 98.81 113 ILE A C 1
ATOM 854 O O . ILE A 1 113 ? -0.946 -1.246 -0.861 1.00 98.81 113 ILE A O 1
ATOM 858 N N . PHE A 1 114 ? -0.965 -0.379 1.208 1.00 98.81 114 PHE A N 1
ATOM 859 C CA . PHE A 1 114 ? -0.300 -1.487 1.892 1.00 98.81 114 PHE A CA 1
ATOM 860 C C . PHE A 1 114 ? -1.300 -2.249 2.757 1.00 98.81 114 PHE A C 1
ATOM 862 O O . PHE A 1 114 ? -1.892 -1.678 3.671 1.00 98.81 114 PHE A O 1
ATOM 869 N N . ILE A 1 115 ? -1.476 -3.545 2.512 1.00 98.50 115 ILE A N 1
ATOM 870 C CA . ILE A 1 115 ? -2.314 -4.420 3.335 1.00 98.50 115 ILE A CA 1
ATOM 871 C C . ILE A 1 115 ? -1.436 -5.133 4.362 1.00 98.50 115 ILE A C 1
ATOM 873 O O . ILE A 1 115 ? -0.629 -5.994 4.011 1.00 98.50 115 ILE A O 1
ATOM 877 N N . THR A 1 116 ? -1.624 -4.791 5.639 1.00 97.31 116 THR A N 1
ATOM 878 C CA . THR A 1 116 ? -0.867 -5.366 6.772 1.00 97.31 116 THR A CA 1
ATOM 879 C C . THR A 1 116 ? -1.780 -5.912 7.885 1.00 97.31 116 THR A C 1
ATOM 881 O O . THR A 1 116 ? -1.342 -6.178 9.004 1.00 97.31 116 THR A O 1
ATOM 884 N N . CYS A 1 117 ? -3.078 -6.075 7.595 1.00 95.81 117 CYS A N 1
ATOM 885 C CA . CYS A 1 117 ? -4.067 -6.608 8.531 1.00 95.81 117 CYS A CA 1
ATOM 886 C C . CYS A 1 117 ? -4.144 -8.146 8.514 1.00 95.81 117 CYS A C 1
ATOM 888 O O . CYS A 1 117 ? -3.864 -8.802 7.515 1.00 95.81 117 CYS A O 1
ATOM 890 N N . ALA A 1 118 ? -4.567 -8.737 9.634 1.00 95.19 118 ALA A N 1
ATOM 891 C CA . ALA A 1 118 ? -4.761 -10.181 9.734 1.00 95.19 118 ALA A CA 1
ATOM 892 C C . ALA A 1 118 ? -6.005 -10.645 8.960 1.00 95.19 118 ALA A C 1
ATOM 894 O O . ALA A 1 118 ? -7.054 -10.000 9.031 1.00 95.19 118 ALA A O 1
ATOM 895 N N . LEU A 1 119 ? -5.915 -11.810 8.309 1.00 96.56 119 LEU A N 1
ATOM 896 C CA . LEU A 1 119 ? -7.062 -12.496 7.711 1.00 96.56 119 LEU A CA 1
ATOM 897 C C . LEU A 1 119 ? -7.923 -13.155 8.793 1.00 96.56 119 LEU A C 1
ATOM 899 O O . LEU A 1 119 ? -7.440 -13.960 9.588 1.00 96.56 119 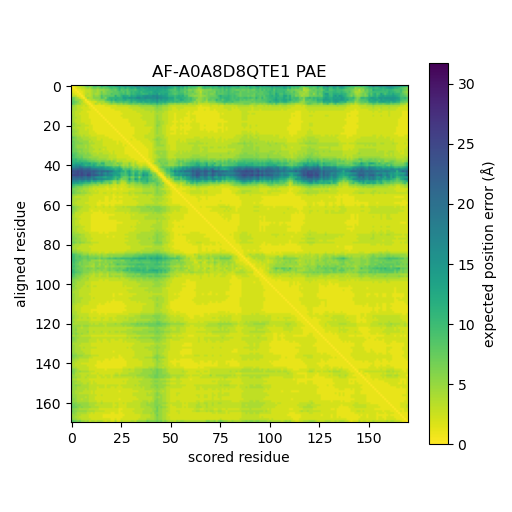LEU A O 1
ATOM 903 N N . ASN A 1 120 ? -9.202 -12.808 8.808 1.00 95.19 120 ASN A N 1
ATOM 904 C CA . ASN A 1 120 ? -10.251 -13.404 9.622 1.00 95.19 120 ASN A CA 1
ATOM 905 C C . ASN A 1 120 ? -11.598 -13.226 8.895 1.00 95.19 120 ASN A C 1
ATOM 907 O O . ASN A 1 120 ? -11.636 -12.663 7.805 1.00 95.19 120 ASN A O 1
ATOM 911 N N . LYS A 1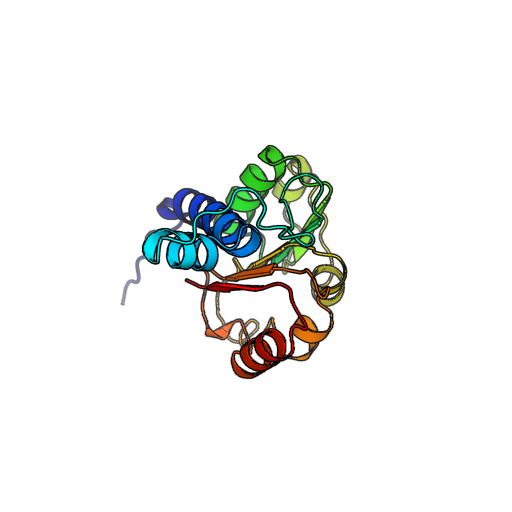 121 ? -12.702 -13.678 9.501 1.00 95.44 121 LYS A N 1
ATOM 912 C CA . LYS A 1 121 ? -14.040 -13.619 8.885 1.00 95.44 121 LYS A CA 1
ATOM 913 C C . LYS A 1 121 ? -14.495 -12.204 8.507 1.00 95.44 121 LYS A C 1
ATOM 915 O O . LYS A 1 121 ? -15.249 -12.059 7.557 1.00 95.44 121 LYS A O 1
ATOM 920 N N . ASP A 1 122 ? -14.035 -11.185 9.229 1.00 93.12 122 ASP A N 1
ATOM 921 C CA . ASP A 1 122 ? -14.419 -9.791 8.989 1.00 93.12 122 ASP A CA 1
ATOM 922 C C . ASP A 1 122 ? -13.526 -9.113 7.934 1.00 93.12 122 ASP A C 1
ATOM 924 O O . ASP A 1 122 ? -13.873 -8.051 7.421 1.00 93.12 122 ASP A O 1
ATOM 928 N N . THR A 1 123 ? -12.351 -9.684 7.639 1.00 96.06 123 THR A N 1
ATOM 929 C CA . THR A 1 123 ? -11.360 -9.113 6.708 1.00 96.06 123 THR A CA 1
ATOM 930 C C . THR A 1 123 ? -11.168 -9.942 5.438 1.00 96.06 123 THR A C 1
ATOM 932 O O . THR A 1 123 ? -10.422 -9.544 4.543 1.00 96.06 123 THR A O 1
ATOM 935 N N . GLU A 1 124 ? -11.841 -11.083 5.327 1.00 97.12 124 GLU A N 1
ATOM 936 C CA . GLU A 1 124 ? -11.878 -11.878 4.104 1.00 97.12 124 GLU A CA 1
ATOM 937 C C . GLU A 1 124 ? -12.534 -11.077 2.970 1.00 97.12 124 GLU A C 1
ATOM 939 O O . GLU A 1 124 ? -13.622 -10.525 3.121 1.00 97.12 124 GLU A O 1
ATOM 944 N N . GLY A 1 125 ? -11.830 -10.952 1.843 1.00 96.56 125 GLY A N 1
ATOM 945 C CA . GLY A 1 125 ? -12.264 -10.145 0.703 1.00 96.56 125 GLY A CA 1
ATOM 946 C C . GLY A 1 125 ? -12.375 -8.641 0.987 1.00 96.56 125 GLY A C 1
ATOM 947 O O . GLY A 1 125 ? -13.039 -7.940 0.224 1.00 96.56 125 GLY A O 1
ATOM 948 N N . LEU A 1 126 ? -11.742 -8.136 2.058 1.00 97.44 126 LEU A N 1
ATOM 949 C CA . LEU A 1 126 ? -11.827 -6.732 2.484 1.00 97.44 126 LEU A CA 1
ATOM 950 C C . LEU A 1 126 ? -11.486 -5.749 1.356 1.00 97.44 126 LEU A C 1
ATOM 952 O O . LEU A 1 126 ? -12.170 -4.742 1.178 1.00 97.44 126 LEU A O 1
ATOM 956 N N . VAL A 1 127 ? -10.437 -6.041 0.583 1.00 98.12 127 VAL A N 1
ATOM 957 C CA . VAL A 1 127 ? -10.099 -5.303 -0.639 1.00 98.12 127 VAL A CA 1
ATOM 958 C C . VAL A 1 127 ? -10.736 -6.024 -1.824 1.00 98.12 127 VAL A C 1
ATOM 960 O O . VAL A 1 127 ? -10.096 -6.772 -2.565 1.00 98.12 127 VAL A O 1
ATOM 963 N N . GLY A 1 128 ? -12.047 -5.831 -1.951 1.00 98.00 128 GLY A N 1
ATOM 964 C CA . GLY A 1 128 ? -12.866 -6.444 -2.989 1.00 98.00 128 GLY A CA 1
ATOM 965 C C . GLY A 1 128 ? -12.952 -5.616 -4.272 1.00 98.00 128 GLY A C 1
ATOM 966 O O . GLY A 1 128 ? -12.354 -4.545 -4.409 1.00 98.00 128 GLY A O 1
ATOM 967 N N . ARG A 1 129 ? -13.791 -6.075 -5.209 1.00 98.31 129 ARG A N 1
ATOM 968 C CA . ARG A 1 129 ? -14.087 -5.384 -6.477 1.00 98.31 129 ARG A CA 1
ATOM 969 C C . ARG A 1 129 ? -14.421 -3.898 -6.319 1.00 98.31 129 ARG A C 1
ATOM 971 O O . ARG A 1 129 ? -13.951 -3.086 -7.113 1.00 98.31 129 ARG A O 1
ATOM 978 N N . LYS A 1 130 ? -15.211 -3.537 -5.300 1.00 98.44 130 LYS A N 1
ATOM 979 C CA . LYS A 1 130 ? -15.562 -2.138 -5.011 1.00 98.44 130 LYS A CA 1
ATOM 980 C C . LYS A 1 130 ? -14.310 -1.323 -4.682 1.00 98.44 130 LYS A C 1
ATOM 982 O O . LYS A 1 130 ? -14.055 -0.328 -5.349 1.00 98.44 130 LYS A O 1
ATOM 987 N N . GLN A 1 131 ? -13.513 -1.758 -3.709 1.00 98.62 131 GLN A N 1
ATOM 988 C CA . GLN A 1 131 ? -12.306 -1.053 -3.268 1.00 98.62 131 GLN A CA 1
ATOM 989 C C . GLN A 1 131 ? -11.291 -0.910 -4.401 1.00 98.62 131 GLN A C 1
ATOM 991 O O . GLN A 1 131 ? -10.786 0.184 -4.631 1.00 98.62 131 GLN A O 1
ATOM 996 N N . ILE A 1 132 ? -11.068 -1.978 -5.172 1.00 98.62 132 ILE A N 1
ATOM 997 C CA . ILE A 1 132 ? -10.175 -1.948 -6.337 1.00 98.62 132 ILE A CA 1
ATOM 998 C C . ILE A 1 132 ? -10.677 -0.947 -7.387 1.00 98.62 132 ILE A C 1
ATOM 1000 O O . ILE A 1 132 ? -9.877 -0.244 -7.996 1.00 98.62 132 ILE A O 1
ATOM 1004 N N . SER A 1 133 ? -11.996 -0.830 -7.585 1.00 98.25 133 SER A N 1
ATOM 1005 C CA . SER A 1 133 ? -12.566 0.135 -8.536 1.00 98.25 133 SER A CA 1
ATOM 1006 C C . SER A 1 133 ? -12.433 1.601 -8.108 1.00 98.25 133 SER A C 1
ATOM 1008 O O . SER A 1 133 ? -12.493 2.477 -8.968 1.00 98.25 133 SER A O 1
ATOM 1010 N N . LEU A 1 134 ? -12.250 1.864 -6.809 1.00 98.62 134 LEU A N 1
ATOM 1011 C CA . LEU A 1 134 ? -12.033 3.209 -6.268 1.00 98.62 134 LEU A CA 1
ATOM 1012 C C . LEU A 1 134 ? -10.580 3.672 -6.410 1.00 98.62 134 LEU A C 1
ATOM 1014 O O . LEU A 1 134 ? -10.317 4.869 -6.353 1.00 98.62 134 LEU A O 1
ATOM 1018 N N . MET A 1 135 ? -9.642 2.740 -6.589 1.00 98.69 135 MET A N 1
ATOM 1019 C CA . MET A 1 135 ? -8.221 3.051 -6.695 1.00 98.69 135 MET A CA 1
ATOM 1020 C C . MET A 1 135 ? -7.910 3.956 -7.888 1.00 98.69 135 MET A C 1
ATOM 1022 O O . MET A 1 135 ? -8.518 3.855 -8.958 1.00 98.69 135 MET A O 1
ATOM 1026 N N . LYS A 1 136 ? -6.894 4.810 -7.730 1.00 98.06 136 LYS A N 1
ATOM 1027 C CA . LYS A 1 136 ? -6.373 5.606 -8.846 1.00 98.06 136 LYS A CA 1
ATOM 1028 C C . LYS A 1 136 ? -5.837 4.683 -9.952 1.00 98.06 136 LYS A C 1
ATOM 1030 O O . LYS A 1 136 ? -5.214 3.666 -9.641 1.00 98.06 136 LYS A O 1
ATOM 1035 N N . PRO A 1 137 ? -5.932 5.078 -11.235 1.00 96.88 137 PRO A N 1
ATOM 1036 C CA . PRO A 1 137 ? -5.320 4.333 -12.337 1.00 96.88 137 PRO A CA 1
ATOM 1037 C C . PRO A 1 137 ? -3.812 4.102 -12.193 1.00 96.88 137 PRO A C 1
ATOM 1039 O O . PRO A 1 137 ? -3.291 3.129 -12.725 1.00 96.88 137 PRO A O 1
ATOM 1042 N N . SER A 1 138 ? -3.116 4.982 -11.468 1.00 96.19 138 SER A N 1
ATOM 1043 C CA . SER A 1 138 ? -1.687 4.879 -11.156 1.00 96.19 138 SER A CA 1
ATOM 1044 C C . SER A 1 138 ? -1.386 4.130 -9.855 1.00 96.19 138 SER A C 1
ATOM 1046 O O . SER A 1 138 ? -0.217 3.866 -9.582 1.00 96.19 138 SER A O 1
ATOM 1048 N N . ALA A 1 139 ? -2.398 3.802 -9.045 1.00 98.19 139 ALA A N 1
ATOM 1049 C CA . ALA A 1 139 ? -2.182 3.287 -7.701 1.00 98.19 139 ALA A CA 1
ATOM 1050 C C . ALA A 1 139 ? -1.535 1.899 -7.711 1.00 98.19 139 ALA A C 1
ATOM 1052 O O . ALA A 1 139 ? -1.821 1.064 -8.575 1.00 98.19 139 ALA A O 1
ATOM 1053 N N . ILE A 1 140 ? -0.687 1.645 -6.717 1.00 98.50 140 ILE A N 1
ATOM 1054 C CA . ILE A 1 140 ? -0.001 0.368 -6.528 1.00 98.50 140 ILE A CA 1
ATOM 1055 C C . ILE A 1 140 ? -0.502 -0.296 -5.245 1.00 98.50 140 ILE A C 1
ATOM 1057 O O . ILE A 1 140 ? -0.441 0.293 -4.165 1.00 98.50 140 ILE A O 1
ATOM 1061 N N . LEU A 1 141 ? -0.978 -1.537 -5.369 1.00 98.69 141 LEU A N 1
ATOM 1062 C CA . LEU A 1 141 ? -1.435 -2.354 -4.243 1.00 98.69 141 LEU A CA 1
ATOM 1063 C C . LEU A 1 141 ? -0.328 -3.297 -3.762 1.00 98.69 141 LEU A C 1
ATOM 1065 O O . LEU A 1 141 ? 0.212 -4.067 -4.549 1.00 98.69 141 LEU A O 1
ATOM 1069 N N . ILE A 1 142 ? -0.024 -3.286 -2.471 1.00 98.75 142 ILE A N 1
ATOM 1070 C CA . ILE A 1 142 ? 0.984 -4.135 -1.837 1.00 98.75 142 ILE A CA 1
ATOM 1071 C C . ILE A 1 142 ? 0.305 -5.004 -0.785 1.00 98.75 142 ILE A C 1
ATOM 1073 O O . ILE A 1 142 ? -0.373 -4.488 0.104 1.00 98.75 142 ILE A O 1
ATOM 1077 N N . ASN A 1 143 ? 0.483 -6.319 -0.874 1.00 98.38 143 ASN A N 1
ATOM 1078 C CA . ASN A 1 143 ? -0.021 -7.265 0.116 1.00 98.38 143 ASN A CA 1
ATOM 1079 C C . ASN A 1 143 ? 1.071 -8.252 0.510 1.00 98.38 143 ASN A C 1
ATOM 1081 O O . ASN A 1 143 ? 1.458 -9.090 -0.294 1.00 98.38 143 ASN A O 1
ATOM 1085 N N . THR A 1 144 ? 1.504 -8.149 1.760 1.00 96.00 144 THR A N 1
ATOM 1086 C CA . THR A 1 144 ? 2.432 -9.073 2.435 1.00 96.00 144 THR A CA 1
ATOM 1087 C C . THR A 1 144 ? 1.746 -9.784 3.605 1.00 96.00 144 THR A C 1
ATOM 1089 O O . THR A 1 144 ? 2.380 -10.322 4.510 1.00 96.00 144 THR A O 1
ATOM 1092 N N . SER A 1 145 ? 0.409 -9.733 3.632 1.00 95.56 145 SER A N 1
ATOM 1093 C CA . SER A 1 145 ? -0.409 -10.358 4.665 1.00 95.56 145 SER A CA 1
ATOM 1094 C C . SER A 1 145 ? -0.884 -11.733 4.207 1.00 95.56 145 SER A C 1
ATOM 1096 O O . SER A 1 145 ? -0.221 -12.741 4.438 1.00 95.56 145 SER A O 1
ATOM 1098 N N . ARG A 1 146 ? -2.077 -11.817 3.611 1.00 96.94 146 ARG A N 1
ATOM 1099 C CA . ARG A 1 146 ? -2.684 -13.073 3.157 1.00 96.94 146 ARG A CA 1
ATOM 1100 C C . ARG A 1 146 ? -3.491 -12.828 1.891 1.00 96.94 146 ARG A C 1
ATOM 1102 O O . ARG A 1 146 ? -4.177 -11.813 1.778 1.00 96.94 146 ARG A O 1
ATOM 1109 N N . GLY A 1 147 ? -3.469 -13.795 0.975 1.00 95.25 147 GLY A N 1
ATOM 1110 C CA . GLY A 1 147 ? -4.194 -13.705 -0.297 1.00 95.25 147 GLY A CA 1
ATOM 1111 C C . GLY A 1 147 ? -5.711 -13.554 -0.141 1.00 95.25 147 GLY A C 1
ATOM 1112 O O . GLY A 1 147 ? -6.325 -12.856 -0.936 1.00 95.25 147 GLY A O 1
ATOM 1113 N N . GLY A 1 148 ? -6.304 -14.134 0.911 1.00 96.75 148 GLY A N 1
ATOM 1114 C CA . GLY A 1 148 ? -7.748 -14.054 1.180 1.00 96.75 148 GLY A CA 1
ATOM 1115 C C . GLY A 1 148 ? -8.267 -12.663 1.563 1.00 96.75 148 GLY A C 1
ATOM 1116 O O . GLY A 1 148 ? -9.469 -12.489 1.702 1.00 96.75 148 GLY A O 1
ATOM 1117 N N . LEU A 1 149 ? -7.395 -11.664 1.738 1.00 97.94 149 LEU A N 1
ATOM 1118 C CA . LEU A 1 149 ? -7.797 -10.273 1.997 1.00 97.94 149 LEU A CA 1
ATOM 1119 C C . LEU A 1 149 ? -8.227 -9.533 0.722 1.00 97.94 149 LEU A C 1
ATOM 1121 O O . LEU A 1 149 ? -8.821 -8.459 0.812 1.00 97.94 149 LEU A O 1
ATOM 1125 N N . ILE A 1 150 ? -7.897 -10.078 -0.453 1.00 98.25 150 ILE A N 1
ATOM 1126 C CA . ILE A 1 150 ? -8.146 -9.461 -1.756 1.00 98.25 150 ILE A CA 1
ATOM 1127 C C . ILE A 1 150 ? -9.055 -10.371 -2.582 1.00 98.25 150 ILE A C 1
ATOM 1129 O O . ILE A 1 150 ? -8.831 -11.578 -2.661 1.00 98.25 150 ILE A O 1
ATOM 1133 N N . ASP A 1 151 ? -10.027 -9.777 -3.272 1.00 98.12 151 ASP A N 1
ATOM 1134 C CA . ASP A 1 151 ? -10.703 -10.432 -4.397 1.00 98.12 151 ASP A CA 1
ATOM 1135 C C . ASP A 1 151 ? -9.715 -10.569 -5.573 1.00 98.12 151 ASP A C 1
ATOM 1137 O O . ASP A 1 151 ? -9.441 -9.610 -6.305 1.00 98.12 151 ASP A O 1
ATOM 1141 N N . GLN A 1 152 ? -9.122 -11.757 -5.719 1.00 97.00 152 GLN A N 1
ATOM 1142 C CA . GLN A 1 152 ? -8.068 -12.005 -6.707 1.00 97.00 152 GLN A CA 1
ATOM 1143 C C . GLN A 1 152 ? -8.574 -11.890 -8.147 1.00 97.00 152 GLN A C 1
ATOM 1145 O O . GLN A 1 152 ? -7.849 -11.378 -9.001 1.00 97.00 152 GLN A O 1
ATOM 1150 N N . ASP A 1 153 ? -9.814 -12.295 -8.419 1.00 98.06 153 ASP A N 1
ATOM 1151 C CA . ASP A 1 153 ? -10.397 -12.191 -9.757 1.00 98.06 153 ASP A CA 1
ATOM 1152 C C . ASP A 1 153 ? -10.590 -10.724 -10.145 1.00 98.06 153 ASP A C 1
ATOM 1154 O O . ASP A 1 153 ? -10.232 -10.313 -11.256 1.00 98.06 153 ASP A O 1
ATOM 1158 N N . ALA A 1 154 ? -11.077 -9.900 -9.212 1.00 98.19 154 ALA A N 1
ATOM 1159 C CA . ALA A 1 154 ? -11.174 -8.461 -9.420 1.00 98.19 154 ALA A CA 1
ATOM 1160 C C . ALA A 1 154 ? -9.796 -7.804 -9.598 1.00 98.19 154 ALA A C 1
ATOM 1162 O O . ALA A 1 154 ? -9.651 -6.929 -10.457 1.00 98.19 154 ALA A O 1
ATOM 1163 N N . LEU A 1 155 ? -8.776 -8.237 -8.849 1.00 98.44 155 LEU A N 1
ATOM 1164 C CA . LEU A 1 155 ? -7.410 -7.731 -9.003 1.00 98.44 155 LEU A CA 1
ATOM 1165 C C . LEU A 1 155 ? -6.832 -8.072 -10.384 1.00 98.44 155 LEU A C 1
ATOM 1167 O O . LEU A 1 155 ? -6.299 -7.194 -11.066 1.00 98.44 155 LEU A O 1
ATOM 1171 N N . ILE A 1 156 ? -6.969 -9.324 -10.826 1.00 98.31 156 ILE A N 1
ATOM 1172 C CA . ILE A 1 156 ? -6.513 -9.776 -12.149 1.00 98.31 156 ILE A CA 1
ATOM 1173 C C . ILE A 1 156 ? -7.206 -8.973 -13.250 1.00 98.31 156 ILE A C 1
ATOM 1175 O O . ILE A 1 156 ? -6.554 -8.509 -14.191 1.00 98.31 156 ILE A O 1
ATOM 1179 N N . GLU A 1 157 ? -8.522 -8.791 -13.144 1.00 98.38 157 GLU A N 1
ATOM 1180 C CA . GLU A 1 157 ? -9.293 -8.005 -14.100 1.00 98.38 157 GLU A CA 1
ATOM 1181 C C . GLU A 1 157 ? -8.818 -6.546 -14.144 1.00 98.38 157 GLU A C 1
ATOM 1183 O O . GLU A 1 157 ? -8.589 -6.008 -15.233 1.00 98.38 157 GLU A O 1
ATOM 1188 N N . ALA A 1 158 ? -8.623 -5.919 -12.982 1.00 98.31 158 ALA A N 1
ATOM 1189 C CA . ALA A 1 158 ? -8.154 -4.543 -12.875 1.00 98.31 158 ALA A CA 1
ATOM 1190 C C . ALA A 1 158 ? -6.761 -4.363 -13.493 1.00 98.31 158 ALA A C 1
ATOM 1192 O O . ALA A 1 158 ? -6.559 -3.431 -14.271 1.00 98.31 158 ALA A O 1
ATOM 1193 N N . LEU A 1 159 ? -5.827 -5.281 -13.230 1.00 97.62 159 LEU A N 1
ATOM 1194 C CA . LEU A 1 159 ? -4.480 -5.252 -13.808 1.00 97.62 159 LEU A CA 1
ATOM 1195 C C . LEU A 1 159 ? -4.509 -5.440 -15.330 1.00 97.62 159 LEU A C 1
ATOM 1197 O O . LEU A 1 159 ? -3.891 -4.666 -16.061 1.00 97.62 159 LEU A O 1
ATOM 1201 N N . ARG A 1 160 ? -5.277 -6.416 -15.836 1.00 97.88 160 ARG A N 1
ATOM 1202 C CA . ARG A 1 160 ? -5.429 -6.650 -17.286 1.00 97.88 160 ARG A CA 1
ATOM 1203 C C . ARG A 1 160 ? -6.022 -5.441 -18.003 1.00 97.88 160 ARG A C 1
ATOM 1205 O O . ARG A 1 160 ? -5.580 -5.096 -19.096 1.00 97.88 160 ARG A O 1
ATOM 1212 N N . LYS A 1 161 ? -7.004 -4.786 -17.379 1.00 97.56 161 LYS A N 1
ATOM 1213 C CA . LYS A 1 161 ? -7.658 -3.578 -17.901 1.00 97.56 161 LYS A CA 1
ATOM 1214 C C . LYS A 1 161 ? -6.890 -2.286 -17.597 1.00 97.56 161 LYS A C 1
ATOM 1216 O O . LYS A 1 161 ? -7.393 -1.219 -17.941 1.00 97.56 161 LYS A O 1
ATOM 1221 N N . LYS A 1 162 ? -5.710 -2.361 -16.962 1.00 94.69 162 LYS A N 1
ATOM 1222 C CA . LYS A 1 162 ? -4.904 -1.204 -16.524 1.00 94.69 162 LYS A CA 1
ATOM 1223 C C . LYS A 1 162 ? -5.714 -0.185 -15.707 1.00 94.69 162 LYS A C 1
ATOM 1225 O O . LYS A 1 162 ? -5.589 1.021 -15.892 1.00 94.69 162 LYS A O 1
ATOM 1230 N N . LYS A 1 163 ? -6.600 -0.682 -14.840 1.00 96.62 163 LYS A N 1
ATOM 1231 C CA . LYS A 1 163 ? -7.404 0.127 -13.910 1.00 96.62 163 LYS A CA 1
ATOM 1232 C C . LYS A 1 163 ? -6.629 0.551 -12.666 1.00 96.62 163 LYS A C 1
ATOM 1234 O O . LYS A 1 163 ? -7.067 1.478 -12.005 1.00 96.62 163 LYS A O 1
ATOM 1239 N N . ILE A 1 164 ? -5.509 -0.110 -12.387 1.00 97.25 164 ILE A N 1
ATOM 1240 C CA . ILE A 1 164 ? -4.525 0.261 -11.368 1.00 97.25 164 ILE A CA 1
ATOM 1241 C C . ILE A 1 164 ? -3.119 0.129 -11.967 1.00 97.25 164 ILE A C 1
ATOM 1243 O O . ILE A 1 164 ? -2.930 -0.586 -12.959 1.00 97.25 164 ILE A O 1
ATOM 1247 N N . GLY A 1 165 ? -2.138 0.793 -11.357 1.00 94.94 165 GLY A N 1
ATOM 1248 C CA . GLY A 1 165 ? -0.769 0.886 -11.867 1.00 94.94 165 GLY A CA 1
ATOM 1249 C C . GLY A 1 165 ? 0.032 -0.401 -11.684 1.00 94.94 165 GLY A C 1
ATOM 1250 O O . GLY A 1 165 ? 0.921 -0.706 -12.481 1.00 94.94 165 GLY A O 1
ATOM 1251 N N . GLY A 1 166 ? -0.302 -1.190 -10.662 1.00 96.81 166 GLY A N 1
ATOM 1252 C CA . GLY A 1 166 ? 0.319 -2.485 -10.424 1.00 96.81 166 GLY A CA 1
ATOM 1253 C C . GLY A 1 166 ? -0.055 -3.091 -9.079 1.00 96.81 166 GLY A C 1
ATOM 1254 O O . GLY A 1 166 ? -0.749 -2.477 -8.268 1.00 96.81 166 GLY A O 1
ATOM 1255 N N . ALA A 1 167 ? 0.436 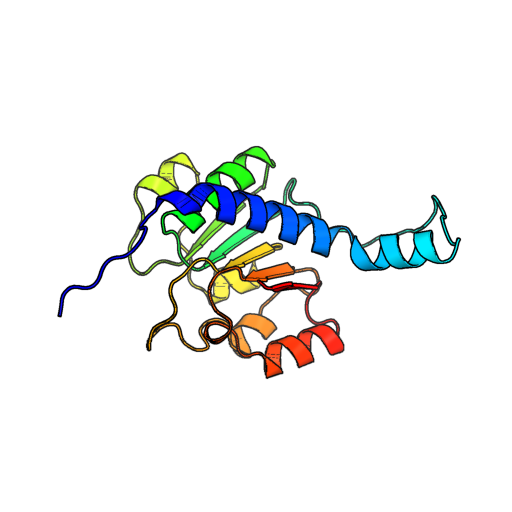-4.304 -8.842 1.00 98.12 167 ALA A N 1
ATOM 1256 C CA . ALA A 1 167 ? 0.343 -4.951 -7.546 1.00 98.12 167 ALA A CA 1
ATOM 1257 C C . ALA A 1 167 ? 1.613 -5.750 -7.233 1.00 98.12 167 ALA A C 1
ATOM 1259 O O . ALA A 1 167 ? 2.227 -6.320 -8.136 1.00 98.12 167 ALA A O 1
ATOM 1260 N N . GLY A 1 168 ? 1.987 -5.785 -5.956 1.00 97.94 168 GLY A N 1
ATOM 1261 C CA . GLY A 1 168 ? 3.036 -6.634 -5.404 1.00 97.94 168 GLY A CA 1
ATOM 1262 C C . GLY A 1 168 ? 2.453 -7.521 -4.311 1.00 97.94 168 GLY A C 1
ATOM 1263 O O . GLY A 1 168 ? 1.818 -7.013 -3.389 1.00 97.94 168 GLY A O 1
ATOM 1264 N N . LEU A 1 169 ? 2.639 -8.833 -4.442 1.00 97.44 169 LEU A N 1
ATOM 1265 C CA . LEU A 1 169 ? 2.046 -9.847 -3.572 1.00 97.44 169 LEU A CA 1
ATOM 1266 C C . LEU A 1 169 ? 3.146 -10.786 -3.055 1.00 97.44 169 LEU A C 1
ATOM 1268 O O . LEU A 1 169 ? 3.995 -11.196 -3.851 1.00 97.44 169 LEU A O 1
ATOM 1272 N N . ASP A 1 170 ? 3.086 -11.118 -1.767 1.00 95.12 170 ASP A N 1
ATOM 1273 C CA . ASP A 1 170 ? 3.897 -12.113 -1.040 1.00 95.12 170 ASP A CA 1
ATOM 1274 C C . ASP A 1 170 ? 2.974 -13.021 -0.212 1.00 95.12 170 ASP A C 1
ATOM 1276 O O . ASP A 1 170 ? 3.179 -14.254 -0.237 1.00 95.12 170 ASP A O 1
#

pLDDT: mean 94.17, std 7.13, range [59.38, 98.81]

Radius of gyration: 16.47 Å; Cα contacts (8 Å, |Δi|>4): 297; chains: 1; bounding box: 36×42×49 Å

Nearest PDB structures (foldseek):
  6bii-assembly1_B  TM=9.596E-01  e=8.697E-17  Pyrococcus yayanosii CH1
  5aov-assembly1_A-2  TM=9.413E-01  e=5.191E-16  Pyrococcus furiosus
  2dbq-assembly1_A  TM=8.959E-01  e=1.401E-16  Pyrococcus horikoshii
  6rj6-assembly1_A  TM=9.249E-01  e=1.547E-14  Homo sapiens
  6rj6-assembly1_B  TM=9.265E-01  e=3.354E-14  Homo sapiens

InterPro domains:
  IPR006140 D-isomer specific 2-hydroxyacid dehydrogenase, NAD-binding domain [PF02826] (19-170)
  IPR029752 D-isomer specific 2-hydroxyacid dehydrogenase, NAD-binding domain conserved site 1 [PS00065] (58-86)
  IPR029753 D-isomer specific 2-hydroxyacid dehydrogenase, NAD-binding domain conserved site [PS00671] (135-151)
  IPR036291 NAD(P)-binding domain superfamily [SSF51735] (13-170)
  IPR050223 D-isomer specific 2-hydroxyacid dehydrogenase [PTHR10996] (1-170)

Organism: NCBI:txid428564